Protein AF-A0A7D5N2D1-F1 (afdb_monomer_lite)

Secondary structure (DSSP, 8-state):
-EEEEEETTEEEEEE-S--SHHHHHHHHHH-S-GGGEEEEEE-S-HHHHHHHHHH-TTSEEEE-HHHHHHHHHHHHHHHHHHH-TT---

Structure (mmCIF, N/CA/C/O backbone):
data_AF-A0A7D5N2D1-F1
#
_entry.id   AF-A0A7D5N2D1-F1
#
loop_
_atom_site.group_PDB
_atom_site.id
_atom_site.type_symbol
_atom_site.label_atom_id
_atom_site.label_alt_id
_atom_site.label_comp_id
_atom_site.label_asym_id
_atom_site.label_entity_id
_atom_site.label_seq_id
_atom_site.pdbx_PDB_ins_code
_atom_site.Cartn_x
_atom_site.Cartn_y
_atom_site.Cartn_z
_atom_site.occupancy
_atom_site.B_iso_or_equiv
_atom_site.auth_seq_id
_atom_site.auth_comp_id
_atom_site.auth_asym_id
_atom_site.auth_atom_id
_atom_site.pdbx_PDB_model_num
ATOM 1 N N . MET A 1 1 ? 2.118 9.944 0.447 1.00 46.88 1 MET A N 1
ATOM 2 C CA . MET A 1 1 ? 1.254 8.747 0.430 1.00 46.88 1 MET A CA 1
ATOM 3 C C . MET A 1 1 ? -0.165 9.260 0.331 1.00 46.88 1 MET A C 1
ATOM 5 O O . MET A 1 1 ? -0.544 10.043 1.190 1.00 46.88 1 MET A O 1
ATOM 9 N N . PHE A 1 2 ? -0.891 8.933 -0.738 1.00 42.88 2 PHE A N 1
ATOM 10 C CA . PHE A 1 2 ? -2.308 9.280 -0.812 1.00 42.88 2 PHE A CA 1
ATOM 11 C C . PHE A 1 2 ? -3.057 8.321 0.100 1.00 42.88 2 PHE A C 1
ATOM 13 O O . PHE A 1 2 ? -2.976 7.106 -0.069 1.00 42.88 2 PHE A O 1
ATOM 20 N N . PHE A 1 3 ? -3.697 8.875 1.119 1.00 47.97 3 PHE A N 1
ATOM 21 C CA . PHE A 1 3 ? -4.484 8.124 2.075 1.00 47.97 3 PHE A CA 1
ATOM 22 C C . PHE A 1 3 ? -5.937 8.500 1.807 1.00 47.97 3 PHE A C 1
ATOM 24 O O . PHE A 1 3 ? -6.367 9.594 2.163 1.00 47.97 3 PHE A O 1
ATOM 31 N N . SER A 1 4 ? -6.671 7.641 1.097 1.00 48.62 4 SER A N 1
ATOM 32 C CA . SER A 1 4 ? -8.099 7.865 0.873 1.00 48.62 4 SER A CA 1
ATOM 33 C C . SER A 1 4 ? -8.892 7.020 1.862 1.00 48.62 4 SER A C 1
ATOM 35 O O . SER A 1 4 ? -8.876 5.785 1.781 1.00 48.62 4 SER A O 1
ATOM 37 N N . THR A 1 5 ? -9.584 7.673 2.787 1.00 50.44 5 THR A N 1
ATOM 38 C CA . THR A 1 5 ? -10.535 7.034 3.698 1.00 50.44 5 THR A CA 1
ATOM 39 C C . THR A 1 5 ? -11.945 7.297 3.184 1.00 50.44 5 THR A C 1
ATOM 41 O O . THR A 1 5 ? -12.355 8.438 2.973 1.00 50.44 5 THR A O 1
ATOM 44 N N . LEU A 1 6 ? -12.711 6.226 2.951 1.00 48.59 6 LEU A N 1
ATOM 45 C CA . LEU A 1 6 ? -14.128 6.352 2.618 1.00 48.59 6 LEU A CA 1
ATOM 46 C C . LEU A 1 6 ? -14.947 6.247 3.910 1.00 48.59 6 LEU A C 1
ATOM 48 O O . LEU A 1 6 ? -15.152 5.151 4.449 1.00 48.59 6 LEU A O 1
ATOM 52 N N . LEU A 1 7 ? -15.405 7.396 4.404 1.00 47.84 7 LEU A N 1
ATOM 53 C CA . LEU A 1 7 ? -16.333 7.500 5.525 1.00 47.84 7 LEU A CA 1
ATOM 54 C C . LEU A 1 7 ? -17.739 7.717 4.967 1.00 47.84 7 LEU A C 1
ATOM 56 O O . LEU A 1 7 ? -18.019 8.757 4.397 1.00 47.84 7 LEU A O 1
ATOM 60 N N . ALA A 1 8 ? -18.612 6.718 5.121 1.00 39.66 8 ALA A N 1
ATOM 61 C CA . ALA A 1 8 ? -20.075 6.841 5.056 1.00 39.66 8 ALA A CA 1
ATOM 62 C C . ALA A 1 8 ? -20.668 7.902 4.084 1.00 39.66 8 ALA A C 1
ATOM 64 O O . ALA A 1 8 ? -21.545 8.661 4.484 1.00 39.66 8 ALA A O 1
ATOM 65 N N . GLY A 1 9 ? -20.226 7.935 2.820 1.00 44.28 9 GLY A N 1
ATOM 66 C CA . GLY A 1 9 ? -20.788 8.813 1.779 1.00 44.28 9 GLY A CA 1
ATOM 67 C C . GLY A 1 9 ? -19.955 10.044 1.401 1.00 44.28 9 GLY A C 1
ATOM 68 O O . GLY A 1 9 ? -20.321 10.730 0.454 1.00 44.28 9 GLY A O 1
ATOM 69 N N . SER A 1 10 ? -18.8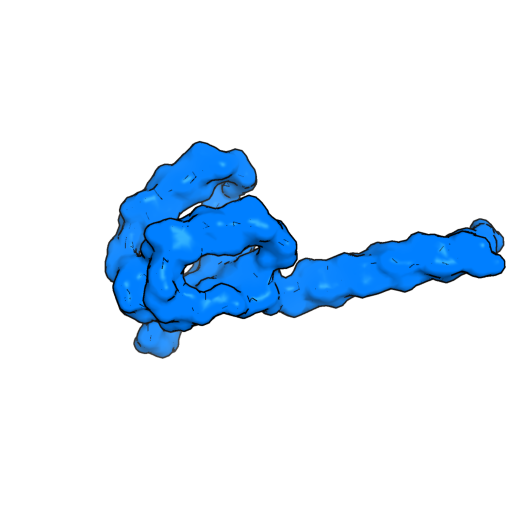20 10.298 2.057 1.00 52.47 10 SER A N 1
ATOM 70 C CA . SER A 1 10 ? -17.875 11.364 1.698 1.00 52.47 10 SER A CA 1
ATOM 71 C C . SER A 1 10 ? -16.460 10.814 1.472 1.00 52.47 10 SER A C 1
ATOM 73 O O . SER A 1 10 ? -15.950 9.979 2.225 1.00 52.47 10 SER A O 1
ATOM 75 N N . PHE A 1 11 ? -15.834 11.254 0.376 1.00 61.00 11 PHE A N 1
ATOM 76 C CA . PHE A 1 11 ? -14.457 10.920 0.014 1.00 61.00 11 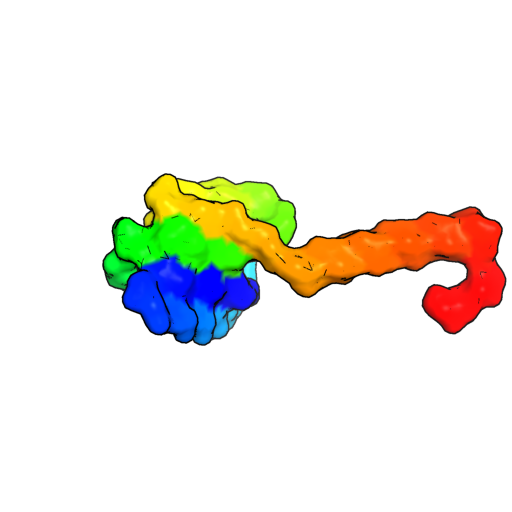PHE A CA 1
ATOM 77 C C . PHE A 1 11 ? -13.513 11.904 0.703 1.00 61.00 11 PHE A C 1
ATOM 79 O O . PHE A 1 11 ? -13.502 13.086 0.362 1.00 61.00 11 PHE A O 1
ATOM 86 N N . VAL A 1 12 ? -12.737 11.425 1.675 1.00 58.50 12 VAL A N 1
ATOM 87 C CA . VAL A 1 12 ? -11.703 12.229 2.332 1.00 58.50 12 VAL A CA 1
ATOM 88 C C . VAL A 1 12 ? -10.349 11.774 1.800 1.00 58.50 12 VAL A C 1
ATOM 90 O O . VAL A 1 12 ? -9.971 10.608 1.931 1.00 58.50 12 VAL A O 1
ATOM 93 N N . SER A 1 13 ? -9.635 12.699 1.162 1.00 58.59 13 SER A N 1
ATOM 94 C CA . SER A 1 13 ? -8.263 12.508 0.697 1.00 58.59 13 SER A CA 1
ATOM 95 C C . SER A 1 13 ? -7.393 13.572 1.342 1.00 58.59 13 SER A C 1
ATOM 97 O O . SER A 1 13 ? -7.463 14.737 0.958 1.00 58.59 13 SER A O 1
ATOM 99 N N . ASP A 1 14 ? -6.556 13.155 2.285 1.00 64.56 14 ASP A N 1
ATOM 100 C CA . ASP A 1 14 ? -5.581 14.026 2.933 1.00 64.56 14 ASP A CA 1
ATOM 101 C C . ASP A 1 14 ? -4.180 13.803 2.365 1.00 64.56 14 ASP A C 1
ATOM 103 O O . ASP A 1 14 ? -3.772 12.685 2.029 1.00 64.56 14 ASP A O 1
ATOM 107 N N . ILE A 1 15 ? -3.414 14.893 2.298 1.00 66.25 15 ILE A N 1
ATOM 108 C CA . ILE A 1 15 ? -2.005 14.870 1.911 1.00 66.25 15 ILE A CA 1
ATOM 109 C C . ILE A 1 15 ? -1.161 15.065 3.168 1.00 66.25 15 ILE A C 1
ATOM 111 O O . ILE A 1 15 ? -1.003 16.175 3.673 1.00 66.25 15 ILE A O 1
ATOM 115 N N . VAL A 1 16 ? -0.570 13.975 3.653 1.00 67.38 16 VAL A N 1
ATOM 116 C CA . VAL A 1 16 ? 0.376 14.015 4.774 1.00 67.38 16 VAL A CA 1
ATOM 117 C C . VAL A 1 16 ? 1.783 14.285 4.238 1.00 67.38 16 VAL A C 1
ATOM 119 O O . VAL A 1 16 ? 2.287 13.547 3.384 1.00 67.38 16 VAL A O 1
ATOM 122 N N . LYS A 1 17 ? 2.433 15.346 4.734 1.00 59.69 17 LYS A N 1
ATOM 123 C CA . LYS A 1 17 ? 3.838 15.648 4.420 1.00 59.69 17 LYS A CA 1
ATOM 124 C C . LYS A 1 17 ? 4.747 14.657 5.150 1.00 59.69 17 LYS A C 1
ATOM 126 O O . LYS A 1 17 ? 4.793 14.649 6.374 1.00 59.69 17 LYS A O 1
ATOM 131 N N . GLY A 1 18 ? 5.489 13.857 4.388 1.00 61.31 18 GLY A N 1
ATOM 132 C CA . GLY A 1 18 ? 6.404 12.840 4.907 1.00 61.31 18 GLY A CA 1
ATOM 133 C C . GLY A 1 18 ? 5.888 11.412 4.711 1.00 61.31 18 GLY A C 1
ATOM 134 O O . GLY A 1 18 ? 4.692 11.139 4.728 1.00 61.31 18 GLY A O 1
ATOM 135 N N . HIS A 1 19 ? 6.818 10.490 4.475 1.00 63.22 19 HIS A N 1
ATOM 136 C CA . HIS A 1 19 ? 6.558 9.063 4.224 1.00 63.22 19 HIS A CA 1
ATOM 137 C C . HIS A 1 19 ? 7.221 8.153 5.267 1.00 63.22 19 HIS A C 1
ATOM 139 O O . HIS A 1 19 ? 7.194 6.928 5.133 1.00 63.22 19 HIS A O 1
ATOM 145 N N . SER A 1 20 ? 7.829 8.738 6.305 1.00 71.38 20 SER A N 1
ATOM 146 C CA . SER A 1 20 ? 8.408 7.970 7.402 1.00 71.38 20 SER A CA 1
ATOM 147 C C . SER A 1 20 ? 7.305 7.251 8.184 1.00 71.38 20 SER A C 1
ATOM 149 O O . SER A 1 20 ? 6.162 7.709 8.284 1.00 71.38 20 SER A O 1
ATOM 151 N N . HIS A 1 21 ? 7.660 6.100 8.752 1.00 70.50 21 HIS A N 1
ATOM 152 C CA . HIS A 1 21 ? 6.743 5.315 9.572 1.00 70.50 21 HIS A CA 1
ATOM 153 C C . HIS A 1 21 ? 6.225 6.121 10.771 1.00 70.50 21 HIS A C 1
ATOM 155 O O . HIS A 1 21 ? 5.043 6.047 11.088 1.00 70.50 21 HIS A O 1
ATOM 161 N N . SER A 1 22 ? 7.097 6.912 11.405 1.00 74.94 22 SER A N 1
ATOM 162 C CA . SER A 1 22 ? 6.754 7.740 12.562 1.00 74.94 22 SER A CA 1
ATOM 163 C C . SER A 1 22 ? 5.736 8.823 12.212 1.00 74.94 22 SER A C 1
ATOM 165 O O . SER A 1 22 ? 4.728 8.941 12.900 1.00 74.94 22 SER A O 1
ATOM 167 N N . THR A 1 23 ? 5.935 9.552 11.109 1.00 75.94 23 THR A N 1
ATOM 168 C CA . THR A 1 23 ? 5.015 10.619 10.689 1.00 75.94 23 THR A CA 1
ATOM 169 C C . THR A 1 23 ? 3.631 10.072 10.349 1.00 75.94 23 THR A C 1
ATOM 171 O O . THR A 1 23 ? 2.624 10.645 10.764 1.00 75.94 23 THR A O 1
ATOM 174 N N . LEU A 1 24 ? 3.563 8.934 9.647 1.00 78.56 24 LEU A N 1
ATOM 175 C CA . LEU A 1 24 ? 2.282 8.297 9.350 1.00 78.56 24 LEU A CA 1
ATOM 176 C C . LEU A 1 24 ? 1.594 7.817 10.633 1.00 78.56 24 LEU A C 1
ATOM 178 O O . LEU A 1 24 ? 0.398 8.020 10.794 1.00 78.56 24 LEU A O 1
ATOM 182 N N . GLN A 1 25 ? 2.337 7.211 11.558 1.00 81.25 25 GLN A N 1
ATOM 183 C CA . GLN A 1 25 ? 1.781 6.696 12.806 1.00 81.25 25 GLN A CA 1
ATOM 184 C C . GLN A 1 25 ? 1.143 7.804 13.656 1.00 81.25 25 GLN A C 1
ATOM 186 O O . GLN A 1 25 ? 0.019 7.632 14.127 1.00 81.25 25 GLN A O 1
ATOM 191 N N . THR A 1 26 ? 1.815 8.952 13.790 1.00 84.06 26 THR A N 1
ATOM 192 C CA . THR A 1 26 ? 1.277 10.125 14.496 1.00 84.06 26 THR A CA 1
ATOM 193 C C . THR A 1 26 ? -0.018 10.621 13.854 1.00 84.06 26 THR A C 1
ATOM 195 O O . THR A 1 26 ? -1.010 10.813 14.555 1.00 84.06 26 THR A O 1
ATOM 198 N N . TYR A 1 27 ? -0.042 10.764 12.525 1.00 83.88 27 TYR A N 1
ATOM 199 C CA . TYR A 1 27 ? -1.247 11.177 11.800 1.00 83.88 27 TYR A CA 1
ATOM 200 C C . TYR A 1 27 ? -2.400 10.184 12.008 1.00 83.88 27 TYR A C 1
ATOM 202 O O . TYR A 1 27 ? -3.502 10.573 12.390 1.00 83.88 27 TYR A O 1
ATOM 210 N N . LEU A 1 28 ? -2.138 8.883 11.833 1.00 84.56 28 LEU A N 1
ATOM 211 C CA . LEU A 1 28 ? -3.164 7.856 11.990 1.00 84.56 28 LEU A CA 1
ATOM 212 C C . LEU A 1 28 ? -3.707 7.791 13.409 1.00 84.56 28 LEU A C 1
ATOM 214 O O . LEU A 1 28 ? -4.900 7.577 13.563 1.00 84.56 28 LEU A O 1
ATOM 218 N N . GLN A 1 29 ? -2.893 8.009 14.443 1.00 86.19 29 GLN A N 1
ATOM 219 C CA . GLN A 1 29 ? -3.374 8.065 15.827 1.00 86.19 29 GLN A CA 1
ATOM 220 C C . GLN A 1 29 ? -4.382 9.198 16.049 1.00 86.19 29 GLN A C 1
ATOM 222 O O . GLN A 1 29 ? -5.390 8.978 16.724 1.00 86.19 29 GLN A O 1
ATOM 227 N N . GLN A 1 30 ? -4.155 10.365 15.446 1.00 85.75 30 GLN A N 1
ATOM 228 C CA . GLN A 1 30 ? -4.974 11.567 15.635 1.00 85.75 30 GLN A CA 1
ATOM 229 C C . GLN A 1 30 ? -6.313 11.536 14.886 1.00 85.75 30 GLN A C 1
ATOM 231 O O . GLN A 1 30 ? -7.204 12.318 15.208 1.00 85.75 30 GLN A O 1
ATOM 236 N N . LEU A 1 31 ? -6.492 10.628 13.919 1.00 83.31 31 LEU A N 1
ATOM 237 C CA . LEU A 1 31 ? -7.724 10.570 13.133 1.00 83.31 31 LEU A CA 1
ATOM 238 C C . LEU A 1 31 ? -8.949 10.212 13.997 1.00 83.31 31 LEU A C 1
ATOM 240 O O . LEU A 1 31 ? -8.959 9.148 14.626 1.00 83.31 31 LEU A O 1
ATOM 244 N N . PRO A 1 32 ? -10.005 11.040 14.021 1.00 82.88 32 PRO A N 1
ATOM 245 C CA . PRO A 1 32 ? -11.248 10.684 14.692 1.00 82.88 32 PRO A CA 1
ATOM 246 C C . PRO A 1 32 ? -12.018 9.629 13.885 1.00 82.88 3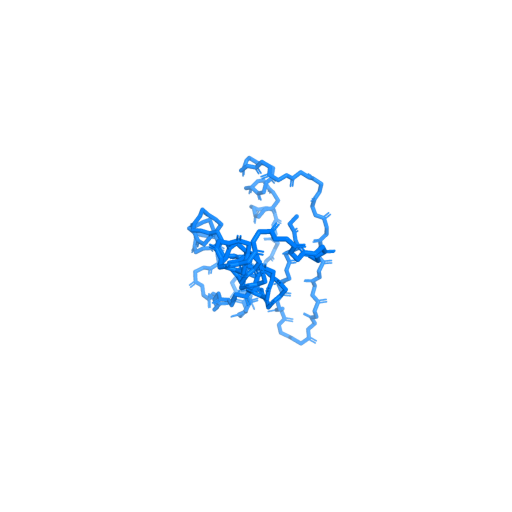2 PRO A C 1
ATOM 248 O O . PRO A 1 32 ? -11.839 9.496 12.675 1.00 82.88 32 PRO A O 1
ATOM 251 N N . ASN A 1 33 ? -12.930 8.914 14.545 1.00 84.94 33 ASN A N 1
ATOM 252 C CA . ASN A 1 33 ? -13.912 8.035 13.903 1.00 84.94 33 ASN A CA 1
ATOM 253 C C . ASN A 1 33 ? -13.337 6.892 13.034 1.00 84.94 33 ASN A C 1
ATOM 255 O O . ASN A 1 33 ? -13.895 6.549 11.985 1.00 84.94 33 ASN A O 1
ATOM 259 N N . LYS A 1 34 ? -12.212 6.292 13.438 1.00 84.12 34 LYS A N 1
ATOM 260 C CA . LYS A 1 34 ? -11.528 5.226 12.675 1.00 84.12 34 LYS A CA 1
ATOM 261 C C . LYS A 1 34 ? -12.417 4.002 12.459 1.00 84.12 34 LYS A C 1
ATOM 263 O O . LYS A 1 34 ? -12.371 3.363 11.413 1.00 84.12 34 LYS A O 1
ATOM 268 N N . GLU A 1 35 ? -13.260 3.702 13.434 1.00 83.62 35 GLU A N 1
ATOM 269 C CA . GLU A 1 35 ? -14.230 2.613 13.434 1.00 83.62 35 GLU A CA 1
ATOM 270 C C . GLU A 1 35 ? -15.323 2.765 12.368 1.00 83.62 35 GLU A C 1
ATOM 272 O O . GLU A 1 35 ? -15.916 1.768 11.959 1.00 83.62 35 GLU A O 1
ATOM 277 N N . ARG A 1 36 ? -15.560 3.989 11.872 1.00 84.50 36 ARG A N 1
ATOM 278 C CA . ARG A 1 36 ? -16.529 4.272 10.801 1.00 84.50 36 ARG A CA 1
ATOM 279 C C . ARG A 1 36 ? -15.943 4.088 9.399 1.00 84.50 36 ARG A C 1
ATOM 281 O O . ARG A 1 36 ? -16.694 4.138 8.418 1.00 84.50 36 ARG A O 1
ATOM 288 N N . VAL A 1 37 ? -14.628 3.892 9.278 1.00 83.69 37 VAL A N 1
ATOM 289 C CA . VAL A 1 37 ? -13.954 3.713 7.987 1.00 83.69 37 VAL A CA 1
ATOM 290 C C . VAL A 1 37 ? -14.258 2.323 7.438 1.00 83.69 37 VAL A C 1
ATOM 292 O O . VAL A 1 37 ? -13.931 1.309 8.049 1.00 83.69 37 VAL A O 1
ATOM 295 N N . LYS A 1 38 ? -14.869 2.275 6.249 1.00 86.88 38 LYS A N 1
ATOM 296 C CA . LYS A 1 38 ? -15.255 1.012 5.598 1.00 86.88 38 LYS A CA 1
ATOM 297 C C . LYS A 1 38 ? -14.214 0.518 4.603 1.00 86.88 38 LYS A C 1
ATOM 299 O O . LYS A 1 38 ? -14.044 -0.688 4.441 1.00 86.88 38 LYS A O 1
ATOM 304 N N . ILE A 1 39 ? -13.562 1.443 3.901 1.00 86.31 39 ILE A N 1
ATOM 305 C CA . ILE A 1 39 ? -12.625 1.143 2.817 1.00 86.31 39 ILE A CA 1
ATOM 306 C C . ILE A 1 39 ? -11.418 2.065 2.938 1.00 86.31 39 ILE A C 1
ATOM 308 O O . ILE A 1 39 ? -11.571 3.272 3.140 1.00 86.31 39 ILE A O 1
ATOM 312 N N . ILE A 1 40 ? -10.232 1.483 2.779 1.00 86.69 40 ILE A N 1
ATOM 313 C CA . ILE A 1 40 ? -8.963 2.200 2.683 1.00 86.69 40 ILE A CA 1
ATOM 314 C C . ILE A 1 40 ? -8.249 1.726 1.427 1.00 86.69 40 ILE A C 1
ATOM 316 O O . ILE A 1 40 ? -8.022 0.528 1.255 1.00 86.69 40 ILE A O 1
ATOM 320 N N . CYS A 1 41 ? -7.884 2.674 0.568 1.00 87.12 41 CYS A N 1
ATOM 321 C CA . CYS A 1 41 ? -7.025 2.421 -0.580 1.00 87.12 41 CYS A CA 1
ATOM 322 C C . CYS A 1 41 ? -5.567 2.686 -0.184 1.00 87.12 41 CYS A C 1
ATOM 324 O O . CYS A 1 41 ? -5.268 3.755 0.350 1.00 87.12 41 CYS A O 1
ATOM 326 N N . ILE A 1 42 ? -4.673 1.728 -0.423 1.00 87.88 42 ILE A N 1
ATOM 327 C CA . ILE A 1 42 ? -3.227 1.881 -0.212 1.00 87.88 42 ILE A CA 1
ATOM 328 C C . ILE A 1 42 ? -2.443 1.339 -1.402 1.00 87.88 42 ILE A C 1
ATOM 330 O O . ILE A 1 42 ? -2.951 0.543 -2.188 1.00 87.88 42 ILE A O 1
ATOM 334 N N . ASP A 1 43 ? -1.174 1.720 -1.501 1.00 86.50 43 ASP A N 1
ATOM 335 C CA . ASP A 1 43 ? -0.229 1.068 -2.405 1.00 86.50 43 ASP A CA 1
ATOM 336 C C . ASP A 1 43 ? -0.011 -0.430 -2.063 1.00 86.50 43 ASP A C 1
ATOM 338 O O . ASP A 1 43 ? -0.572 -0.996 -1.123 1.00 86.50 43 ASP A O 1
ATOM 342 N N . LEU A 1 44 ? 0.844 -1.097 -2.838 1.00 88.19 44 LEU A N 1
ATOM 343 C CA . LEU A 1 44 ? 1.146 -2.526 -2.692 1.00 88.19 44 LEU A CA 1
ATOM 344 C C . LEU A 1 44 ? 2.100 -2.850 -1.517 1.00 88.19 44 LEU A C 1
ATOM 346 O O . LEU A 1 44 ? 2.584 -3.976 -1.399 1.00 88.19 44 LEU A O 1
ATOM 350 N N . SER A 1 45 ? 2.399 -1.894 -0.633 1.00 86.44 45 SER A N 1
ATOM 351 C CA . SER A 1 45 ? 3.352 -2.071 0.464 1.00 86.44 45 SER A CA 1
ATOM 352 C C . SER A 1 45 ? 2.803 -2.947 1.589 1.00 86.44 45 SER A C 1
ATOM 354 O O . SER A 1 45 ? 1.890 -2.578 2.338 1.00 86.44 45 SER A O 1
ATOM 356 N N . ASN A 1 46 ? 3.472 -4.077 1.827 1.00 87.75 46 ASN A N 1
ATOM 357 C CA . ASN A 1 46 ? 3.197 -4.932 2.985 1.00 87.75 46 ASN A CA 1
ATOM 358 C C . ASN A 1 46 ? 3.392 -4.210 4.327 1.00 87.75 46 ASN A C 1
ATOM 360 O O . ASN A 1 46 ? 2.718 -4.541 5.305 1.00 87.75 46 ASN A O 1
ATOM 364 N N . ARG A 1 47 ? 4.289 -3.215 4.384 1.00 85.75 47 ARG A N 1
ATOM 365 C CA . ARG A 1 47 ? 4.506 -2.396 5.583 1.00 85.75 47 ARG A CA 1
ATOM 366 C C . ARG A 1 47 ? 3.251 -1.592 5.903 1.00 85.75 47 ARG A C 1
ATOM 368 O O . ARG A 1 47 ? 2.736 -1.697 7.014 1.00 85.75 47 ARG A O 1
ATOM 375 N N . TYR A 1 48 ? 2.730 -0.850 4.927 1.00 83.44 48 TYR A N 1
ATOM 376 C CA . TYR A 1 48 ? 1.522 -0.056 5.129 1.00 83.44 48 TYR A CA 1
ATOM 377 C C . TYR A 1 48 ? 0.327 -0.947 5.441 1.00 83.44 48 TYR A C 1
ATOM 379 O O . TYR A 1 48 ? -0.385 -0.673 6.398 1.00 83.44 48 TYR A O 1
ATOM 387 N N . ARG A 1 49 ? 0.182 -2.092 4.767 1.00 89.25 49 ARG A N 1
ATOM 388 C CA . ARG A 1 49 ? -0.882 -3.059 5.071 1.00 89.25 49 ARG A CA 1
ATOM 389 C C . ARG A 1 49 ? -0.923 -3.487 6.545 1.00 89.25 49 ARG A C 1
ATOM 391 O O . ARG A 1 49 ? -2.013 -3.638 7.094 1.00 89.25 49 ARG A O 1
ATOM 398 N N . LYS A 1 50 ? 0.231 -3.686 7.194 1.00 90.06 50 LYS A N 1
ATOM 399 C CA . LYS A 1 50 ? 0.293 -4.007 8.634 1.00 90.06 50 LYS A CA 1
ATOM 400 C C . LYS A 1 50 ? -0.158 -2.827 9.499 1.00 90.06 50 LYS A C 1
ATOM 402 O O . LYS A 1 50 ? -0.971 -3.022 10.395 1.00 90.06 50 LYS A O 1
ATOM 407 N N . ILE A 1 51 ? 0.318 -1.619 9.192 1.00 88.38 51 ILE A N 1
ATOM 408 C CA . ILE A 1 51 ? -0.050 -0.389 9.911 1.00 88.38 51 ILE A CA 1
ATOM 409 C C . ILE A 1 51 ? -1.557 -0.128 9.794 1.00 88.38 51 ILE A C 1
ATOM 411 O O . ILE A 1 51 ? -2.226 0.070 10.802 1.00 88.38 51 ILE A O 1
ATOM 415 N N . ILE A 1 52 ? -2.119 -0.197 8.583 1.00 88.56 52 ILE A N 1
ATOM 416 C CA . ILE A 1 52 ? -3.553 0.022 8.350 1.00 88.56 52 ILE A CA 1
ATOM 417 C C . ILE A 1 52 ? -4.407 -0.939 9.165 1.00 88.56 52 ILE A C 1
ATOM 419 O O . ILE A 1 52 ? -5.355 -0.505 9.806 1.00 88.56 52 ILE A O 1
ATOM 423 N N . ARG A 1 53 ? -4.065 -2.232 9.178 1.00 90.81 53 ARG A N 1
ATOM 424 C CA . ARG A 1 53 ? -4.816 -3.228 9.957 1.00 90.81 53 ARG A CA 1
ATOM 425 C C . ARG A 1 53 ? -4.822 -2.931 11.448 1.00 90.81 53 ARG A C 1
ATOM 427 O O . ARG A 1 53 ? -5.809 -3.232 12.105 1.00 90.81 53 ARG A O 1
ATOM 434 N N . HIS A 1 54 ? -3.735 -2.366 11.967 1.00 90.69 54 HIS A N 1
ATOM 435 C CA . HIS A 1 54 ? -3.652 -1.985 13.370 1.00 90.69 54 HIS A CA 1
ATOM 436 C C . HIS A 1 54 ? -4.595 -0.816 13.699 1.00 90.69 54 HIS A C 1
ATOM 438 O O . HIS A 1 54 ? -5.286 -0.863 14.710 1.00 90.69 54 HIS A O 1
ATOM 444 N N . TYR A 1 55 ? -4.665 0.204 12.837 1.00 89.12 55 TYR A N 1
ATOM 445 C CA . TYR A 1 55 ? -5.469 1.410 13.088 1.00 89.12 55 TYR A CA 1
ATOM 446 C C . TYR A 1 55 ? -6.932 1.318 12.631 1.00 89.12 55 TYR A C 1
ATOM 448 O O . TYR A 1 55 ? -7.787 2.003 13.187 1.00 89.12 55 TYR A O 1
ATOM 456 N N . PHE A 1 56 ? -7.226 0.486 11.633 1.00 90.56 56 PHE A N 1
ATOM 457 C CA . PHE A 1 56 ? -8.546 0.346 11.017 1.00 90.56 56 PHE A CA 1
ATOM 458 C C . PHE A 1 56 ? -8.913 -1.135 10.853 1.00 90.56 56 PHE A C 1
ATOM 460 O O . PHE A 1 56 ? -9.021 -1.629 9.727 1.00 90.56 56 PHE A O 1
ATOM 467 N N . PRO A 1 57 ? -9.108 -1.872 11.959 1.00 89.19 57 PRO A N 1
ATOM 468 C CA . PRO A 1 57 ? -9.359 -3.314 11.910 1.00 89.19 57 PRO A CA 1
ATOM 469 C C . PRO A 1 57 ? -10.641 -3.683 11.144 1.00 89.19 57 PRO A C 1
ATOM 471 O O . PRO A 1 57 ? -10.722 -4.766 10.571 1.00 89.19 57 PRO A O 1
ATOM 474 N N . ASN A 1 58 ? -11.614 -2.768 11.080 1.00 89.88 58 ASN A N 1
ATOM 475 C CA . ASN A 1 58 ? -12.901 -2.978 10.411 1.00 89.88 58 ASN A CA 1
ATOM 476 C C . ASN A 1 58 ? -12.890 -2.609 8.916 1.00 89.88 58 ASN A C 1
ATOM 478 O O . ASN A 1 58 ? -13.849 -2.904 8.200 1.00 89.88 58 ASN A O 1
ATOM 482 N N . ALA A 1 59 ? -11.836 -1.945 8.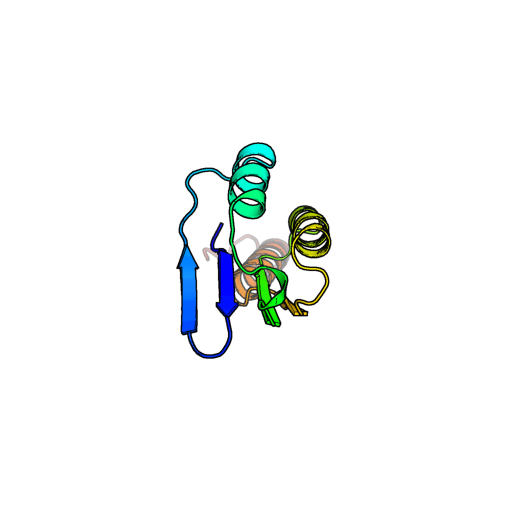433 1.00 90.44 59 ALA A N 1
ATOM 483 C CA . ALA A 1 59 ? -11.792 -1.440 7.068 1.00 90.44 59 ALA A CA 1
ATOM 484 C C . ALA A 1 59 ? -11.322 -2.513 6.076 1.00 90.44 59 ALA A C 1
ATOM 486 O O . ALA A 1 59 ? -10.331 -3.215 6.292 1.00 90.44 59 ALA A O 1
ATOM 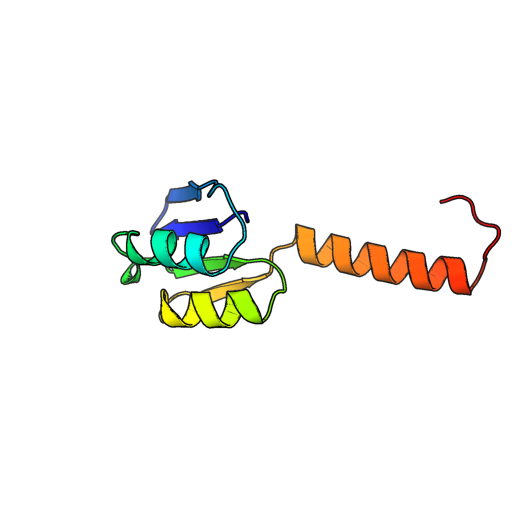487 N N . LYS A 1 60 ? -11.983 -2.585 4.917 1.00 91.31 60 LYS A N 1
ATOM 488 C CA . LYS A 1 60 ? -11.485 -3.346 3.769 1.00 91.31 60 LYS A CA 1
ATOM 489 C C . LYS A 1 60 ? -10.317 -2.597 3.132 1.00 91.31 60 LYS A C 1
ATOM 491 O O . LYS A 1 60 ? -10.443 -1.429 2.770 1.00 91.31 60 LYS A O 1
ATOM 496 N N . ILE A 1 61 ? -9.194 -3.287 2.968 1.00 91.38 61 ILE A N 1
ATOM 497 C CA . ILE A 1 61 ? -7.993 -2.741 2.330 1.00 91.38 61 ILE A CA 1
ATOM 498 C C . ILE A 1 61 ? -8.047 -3.050 0.834 1.00 91.38 61 ILE A C 1
ATOM 500 O O . ILE A 1 61 ? -8.100 -4.219 0.450 1.00 91.38 61 ILE A O 1
ATOM 504 N N . VAL A 1 62 ? -8.015 -2.009 0.007 1.00 91.00 62 VAL A N 1
ATOM 505 C CA . VAL A 1 62 ? -8.034 -2.077 -1.459 1.00 91.00 62 VAL A CA 1
ATOM 506 C C . VAL A 1 62 ? -6.689 -1.595 -1.998 1.00 91.00 62 VAL A C 1
ATOM 508 O O . VAL A 1 62 ? -6.099 -0.660 -1.460 1.00 91.00 62 VAL A O 1
ATOM 511 N N . ALA A 1 63 ? -6.188 -2.256 -3.040 1.00 89.19 63 ALA A N 1
ATOM 512 C CA . ALA A 1 63 ? -4.953 -1.854 -3.699 1.00 89.19 63 ALA A CA 1
ATOM 513 C C . ALA A 1 63 ? -5.192 -0.666 -4.640 1.00 89.19 63 ALA A C 1
ATOM 515 O O . ALA A 1 63 ? -6.147 -0.649 -5.418 1.00 89.19 63 ALA A O 1
ATOM 516 N N . ASP A 1 64 ? -4.281 0.296 -4.601 1.00 87.12 64 ASP A N 1
ATOM 517 C CA . ASP A 1 64 ? -4.272 1.459 -5.472 1.00 87.12 64 ASP A CA 1
ATOM 518 C C . ASP A 1 64 ? -3.991 1.047 -6.925 1.00 87.12 64 ASP A C 1
ATOM 520 O O . ASP A 1 64 ? -2.949 0.466 -7.252 1.00 87.12 64 ASP A O 1
ATOM 524 N N . ARG A 1 65 ? -4.937 1.362 -7.818 1.00 87.75 65 ARG A N 1
ATOM 525 C CA . ARG A 1 65 ? -4.871 0.962 -9.229 1.00 87.75 65 ARG A CA 1
ATOM 526 C C . ARG A 1 65 ? -3.679 1.582 -9.958 1.00 87.75 65 ARG A C 1
ATOM 528 O O . ARG A 1 65 ? -3.105 0.928 -10.824 1.00 87.75 65 ARG A O 1
ATOM 535 N N . PHE A 1 66 ? -3.299 2.815 -9.628 1.00 87.88 66 PHE A N 1
ATOM 536 C CA . PHE A 1 66 ? -2.157 3.475 -10.258 1.00 87.88 66 PHE A CA 1
ATOM 537 C C . PHE A 1 66 ? -0.855 2.741 -9.922 1.00 87.88 66 PHE A C 1
ATOM 539 O O . PHE A 1 66 ? -0.045 2.480 -10.810 1.00 87.88 66 PHE A O 1
ATOM 546 N N . HIS A 1 67 ? -0.685 2.320 -8.668 1.00 88.12 67 HIS A N 1
ATOM 547 C CA . HIS A 1 67 ? 0.485 1.549 -8.250 1.00 88.12 67 HIS A CA 1
ATOM 548 C C . HIS A 1 67 ? 0.544 0.171 -8.910 1.00 88.12 67 HIS A C 1
ATOM 550 O O . HIS A 1 67 ? 1.631 -0.263 -9.291 1.00 88.12 67 HIS A O 1
ATOM 556 N N . VAL A 1 68 ? -0.603 -0.490 -9.092 1.00 91.56 68 VAL A N 1
ATOM 557 C CA . VAL A 1 68 ? -0.689 -1.767 -9.820 1.00 91.56 68 VAL A CA 1
ATOM 558 C C . VAL A 1 68 ? -0.283 -1.594 -11.283 1.00 91.56 68 VAL A C 1
ATOM 560 O O . VAL A 1 68 ? 0.593 -2.313 -11.757 1.00 91.56 68 VAL A O 1
ATOM 563 N N . ILE A 1 69 ? -0.866 -0.618 -11.986 1.00 94.25 69 ILE A N 1
ATOM 564 C CA . ILE A 1 69 ? -0.547 -0.352 -13.398 1.00 94.25 69 ILE A CA 1
ATOM 565 C C . ILE A 1 69 ? 0.934 -0.006 -13.554 1.00 94.25 69 ILE A C 1
ATOM 567 O O . ILE A 1 69 ? 1.605 -0.555 -14.424 1.00 94.25 69 ILE A O 1
ATOM 571 N N . ARG A 1 70 ? 1.470 0.857 -12.683 1.00 91.81 70 ARG A N 1
ATOM 572 C CA . ARG A 1 70 ? 2.885 1.235 -12.709 1.00 91.81 70 ARG A CA 1
ATOM 573 C C . ARG A 1 70 ? 3.804 0.032 -12.484 1.00 91.81 70 ARG A C 1
ATOM 575 O O . ARG A 1 70 ? 4.807 -0.091 -13.178 1.00 91.81 70 ARG A O 1
ATOM 582 N N . LEU A 1 71 ? 3.474 -0.856 -11.542 1.00 92.94 71 LEU A N 1
ATOM 583 C CA . LEU A 1 71 ? 4.257 -2.070 -11.295 1.00 92.94 71 LEU A CA 1
ATOM 584 C C . LEU A 1 71 ? 4.282 -2.981 -12.529 1.00 92.94 71 LEU A C 1
ATOM 586 O O . LEU A 1 71 ? 5.350 -3.433 -12.933 1.00 92.94 71 LEU A O 1
ATOM 590 N N . LEU A 1 72 ? 3.118 -3.209 -13.143 1.00 95.00 72 LEU A N 1
ATOM 591 C CA . LEU A 1 72 ? 3.008 -4.003 -14.367 1.00 95.00 72 LEU A CA 1
ATOM 592 C C . LEU A 1 72 ? 3.809 -3.384 -15.512 1.00 95.00 72 LEU A C 1
ATOM 594 O O . LEU A 1 72 ? 4.546 -4.090 -16.193 1.00 95.00 72 LEU A O 1
ATOM 598 N N . TYR A 1 73 ? 3.709 -2.067 -15.684 1.00 94.88 73 TYR A N 1
ATOM 599 C CA . TYR A 1 73 ? 4.452 -1.336 -16.704 1.00 94.88 73 TYR A CA 1
ATOM 600 C C . TYR A 1 73 ? 5.967 -1.477 -16.525 1.00 94.88 73 TYR A C 1
ATOM 602 O O . TYR A 1 73 ? 6.674 -1.773 -17.484 1.00 94.88 73 TYR A O 1
ATOM 610 N N . HIS A 1 74 ? 6.474 -1.340 -15.295 1.00 93.31 74 HIS A N 1
ATOM 611 C CA . HIS A 1 74 ? 7.895 -1.552 -15.025 1.00 93.31 74 HIS A CA 1
ATOM 612 C C . HIS A 1 74 ? 8.333 -2.979 -15.348 1.00 93.31 74 HIS A C 1
A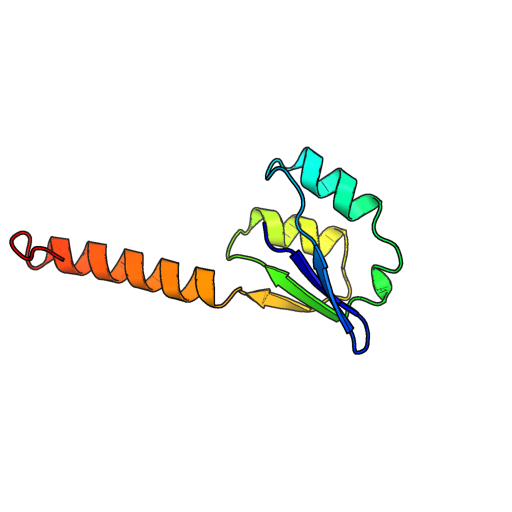TOM 614 O O . HIS A 1 74 ? 9.355 -3.152 -16.004 1.00 93.31 74 HIS A O 1
ATOM 620 N N . GLN A 1 75 ? 7.562 -3.988 -14.936 1.00 92.94 75 GLN A N 1
ATOM 621 C CA . GLN A 1 75 ? 7.897 -5.380 -15.234 1.00 92.94 75 GLN A CA 1
ATOM 622 C C . GLN A 1 75 ? 7.918 -5.640 -16.743 1.00 92.94 75 GLN A C 1
ATOM 624 O O . GLN A 1 75 ? 8.835 -6.282 -17.247 1.00 92.94 75 GLN A O 1
ATOM 629 N N . TYR A 1 76 ? 6.935 -5.096 -17.459 1.00 93.38 76 TYR A N 1
ATOM 630 C CA . TYR A 1 76 ? 6.854 -5.181 -18.909 1.00 93.38 76 TYR A CA 1
ATOM 631 C C . TYR A 1 76 ? 8.095 -4.574 -19.563 1.00 93.38 76 TYR A C 1
ATOM 633 O O . TYR A 1 76 ? 8.780 -5.271 -20.301 1.00 93.38 76 TYR A O 1
ATOM 641 N N . LEU A 1 77 ? 8.452 -3.330 -19.233 1.00 91.44 77 LEU A N 1
ATOM 642 C CA . LEU A 1 77 ? 9.644 -2.681 -19.785 1.00 91.44 77 LEU A CA 1
ATOM 643 C C . LEU A 1 77 ? 10.926 -3.488 -19.544 1.00 91.44 77 LEU A C 1
ATOM 645 O O . LEU A 1 77 ? 11.708 -3.673 -20.471 1.00 91.44 77 LEU A O 1
ATOM 649 N N . GLN A 1 78 ? 11.117 -4.025 -18.335 1.00 90.12 78 GLN A N 1
ATOM 650 C CA . GLN A 1 78 ? 12.289 -4.850 -18.021 1.00 90.12 78 GLN A CA 1
ATOM 651 C C . GLN A 1 78 ? 12.348 -6.117 -18.883 1.00 90.12 78 GLN A C 1
ATOM 653 O O . GLN A 1 78 ? 13.396 -6.455 -19.431 1.00 90.12 78 GLN A O 1
ATOM 658 N N . THR A 1 79 ? 11.216 -6.807 -19.047 1.00 92.62 79 THR A N 1
ATOM 659 C CA . THR A 1 79 ? 11.135 -7.976 -19.930 1.00 92.62 79 THR A CA 1
ATOM 660 C C . THR A 1 79 ? 11.383 -7.592 -21.388 1.00 92.62 79 THR A C 1
ATOM 662 O O . THR A 1 79 ? 12.136 -8.276 -22.075 1.00 92.62 79 THR A O 1
ATOM 665 N N . TYR A 1 80 ? 10.825 -6.483 -21.862 1.00 89.12 80 TYR A N 1
ATOM 666 C CA . TYR A 1 80 ? 11.031 -6.022 -23.234 1.00 89.12 80 TYR A CA 1
ATOM 667 C C . TYR A 1 80 ? 12.490 -5.678 -23.527 1.00 89.12 80 TYR A C 1
ATOM 669 O O . TYR A 1 80 ? 13.026 -6.172 -24.515 1.00 89.12 80 TYR A O 1
ATOM 677 N N . HIS A 1 81 ? 13.167 -4.932 -22.648 1.00 87.75 81 HIS A N 1
ATOM 678 C CA . HIS A 1 81 ? 14.601 -4.642 -22.794 1.00 87.75 81 HIS A CA 1
ATOM 679 C C . HIS A 1 81 ? 15.462 -5.910 -22.746 1.00 87.75 81 HIS A C 1
ATOM 681 O O . HIS A 1 81 ? 16.506 -5.958 -23.391 1.00 87.75 81 HIS A O 1
ATOM 687 N N . SER A 1 82 ? 15.024 -6.955 -22.032 1.00 88.69 82 SER A N 1
ATOM 688 C CA . SER A 1 82 ? 15.719 -8.251 -22.028 1.00 88.69 82 SER A CA 1
ATOM 689 C C . SER A 1 82 ? 15.582 -9.031 -23.344 1.00 88.69 82 SER A C 1
ATOM 691 O O . SER A 1 82 ? 16.466 -9.820 -23.671 1.00 88.69 82 SER A O 1
ATOM 693 N N . ILE A 1 83 ? 14.499 -8.809 -24.099 1.00 92.12 83 ILE A N 1
ATOM 694 C CA . ILE A 1 83 ? 14.220 -9.479 -25.379 1.00 92.12 83 ILE A CA 1
ATOM 695 C C . ILE A 1 83 ? 14.825 -8.693 -26.550 1.00 92.12 83 ILE A C 1
ATOM 697 O O . ILE A 1 83 ? 15.457 -9.290 -27.420 1.00 92.12 83 ILE A O 1
ATOM 701 N N . ASP A 1 84 ? 14.658 -7.368 -26.569 1.00 89.19 84 ASP A N 1
ATOM 702 C CA . ASP A 1 84 ? 15.230 -6.475 -27.582 1.00 89.19 84 ASP A CA 1
ATOM 703 C C . ASP A 1 84 ? 15.881 -5.237 -26.930 1.00 89.19 84 ASP A C 1
ATOM 705 O O . ASP A 1 84 ? 15.213 -4.229 -26.671 1.00 89.19 84 ASP A O 1
ATOM 709 N N . PRO A 1 85 ? 17.207 -5.274 -26.701 1.00 79.62 85 PRO A N 1
ATOM 710 C CA . PRO A 1 85 ? 17.945 -4.166 -26.100 1.00 79.62 85 PRO A CA 1
ATOM 711 C C . PRO A 1 85 ? 18.048 -2.914 -26.985 1.00 79.62 85 PRO A C 1
ATOM 713 O O . PRO A 1 85 ? 18.531 -1.883 -26.519 1.00 79.62 85 PRO A O 1
ATOM 716 N N . LYS A 1 86 ? 17.683 -2.987 -28.276 1.00 81.69 86 LYS A N 1
ATOM 717 C CA . LYS A 1 86 ? 17.848 -1.877 -29.236 1.00 81.69 86 LYS A CA 1
ATOM 718 C C . LYS A 1 86 ? 16.608 -0.986 -29.342 1.00 81.69 86 LYS A C 1
ATOM 720 O O . LYS A 1 86 ? 16.676 0.066 -29.985 1.00 81.69 86 LYS A O 1
ATOM 725 N N . LEU A 1 87 ? 15.494 -1.376 -28.727 1.00 67.00 87 LEU A N 1
ATOM 726 C CA . LEU A 1 87 ? 14.248 -0.614 -28.743 1.00 67.00 87 LEU A CA 1
ATOM 727 C C . LEU A 1 87 ? 14.348 0.623 -27.821 1.00 67.00 87 LEU A C 1
ATOM 729 O O . LEU A 1 87 ? 14.680 0.506 -26.646 1.00 67.00 87 LEU A O 1
ATOM 733 N N . LYS A 1 88 ? 14.061 1.823 -28.349 1.00 64.06 88 LYS A N 1
ATOM 734 C CA . LYS A 1 88 ? 14.244 3.125 -27.663 1.00 64.06 88 LYS A CA 1
ATOM 735 C C . LYS A 1 88 ? 12.997 3.637 -26.915 1.00 64.06 88 LYS A C 1
ATOM 737 O O . LYS A 1 88 ? 12.702 4.832 -26.987 1.00 64.06 88 LYS A O 1
ATOM 742 N N . TYR A 1 89 ? 12.258 2.769 -26.231 1.00 60.53 89 TYR A N 1
ATOM 743 C CA . TYR A 1 89 ? 11.062 3.169 -25.475 1.00 60.53 89 TYR A CA 1
ATOM 744 C C . TYR A 1 89 ? 11.131 2.687 -24.026 1.00 60.53 89 TYR A C 1
ATOM 746 O O . TYR A 1 89 ? 11.620 1.553 -23.799 1.00 60.53 89 TYR A O 1
#

Foldseek 3Di:
DFKWFDADPDTDTDDQPDDDPVSVLVVLVPDPPLARTAEIEDAPDPVVVVVNCVSRVNYDYHYDPVNVVVVVVVVVVVVVCVVPVPDPD

pLDDT: mean 79.35, std 14.94, range [39.66, 95.0]

Sequence (89 aa):
MFFSTLLAGSFVSDIVKGHSHSTLQTYLQQLPNKERVKIICIDLSNRYRKIIRHYFPNAKIVADRFHVIRLLYHQYLQTYHSIDPKLKY

Radius of gyration: 16.91 Å; chains: 1; bounding box: 39×25×45 Å